Protein AF-A0A1C4ALX1-F1 (afdb_monomer_lite)

Structure (mmCIF, N/CA/C/O backbone):
data_AF-A0A1C4ALX1-F1
#
_entry.id   AF-A0A1C4ALX1-F1
#
loop_
_atom_site.group_PDB
_atom_site.id
_atom_site.type_symbol
_atom_site.label_atom_id
_atom_site.label_alt_id
_atom_site.label_comp_id
_atom_site.label_asym_id
_atom_site.label_entity_id
_atom_site.label_seq_id
_atom_site.pdbx_PDB_ins_code
_atom_site.Cartn_x
_atom_site.Cartn_y
_atom_site.Cartn_z
_atom_site.occupancy
_atom_site.B_iso_or_equiv
_atom_site.auth_seq_id
_atom_site.auth_comp_id
_atom_site.auth_asym_id
_atom_site.auth_atom_id
_atom_site.pdbx_PDB_model_num
ATOM 1 N N . MET A 1 1 ? 30.462 -7.208 -48.396 1.00 60.88 1 MET A N 1
ATOM 2 C CA . MET A 1 1 ? 31.35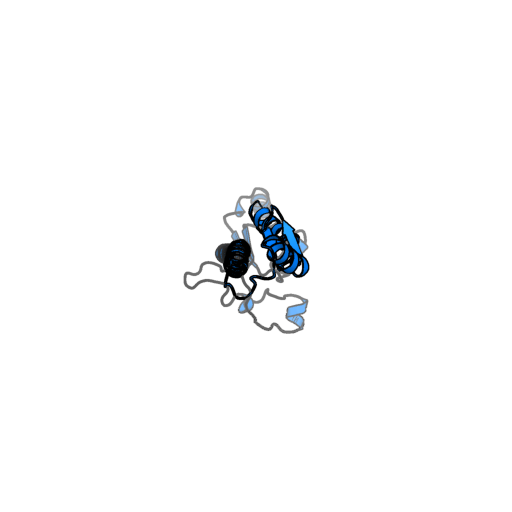1 -6.950 -47.234 1.00 60.88 1 MET A CA 1
ATOM 3 C C . MET A 1 1 ? 31.947 -5.548 -47.345 1.00 60.88 1 MET A C 1
ATOM 5 O O . MET A 1 1 ? 32.102 -5.074 -48.461 1.00 60.88 1 MET A O 1
ATOM 9 N N . LEU A 1 2 ? 32.262 -4.892 -46.219 1.00 74.69 2 LEU A N 1
ATOM 10 C CA . LEU A 1 2 ? 32.864 -3.545 -46.182 1.00 74.69 2 LEU A CA 1
ATOM 11 C C . LEU A 1 2 ? 34.294 -3.515 -46.754 1.00 74.69 2 LEU A C 1
ATOM 13 O O . LEU A 1 2 ? 35.038 -4.485 -46.580 1.00 74.69 2 LEU A O 1
ATOM 17 N N . SER A 1 3 ? 34.694 -2.385 -47.353 1.00 87.00 3 SER A N 1
ATOM 18 C CA . SER A 1 3 ? 36.085 -2.145 -47.777 1.00 87.00 3 SER A CA 1
ATOM 19 C C . SER A 1 3 ? 37.038 -2.033 -46.571 1.00 87.00 3 SER A C 1
ATOM 21 O O . SER A 1 3 ? 36.581 -1.741 -45.458 1.00 87.00 3 SER A O 1
ATOM 23 N N . PRO A 1 4 ? 38.357 -2.233 -46.748 1.00 89.06 4 PRO A N 1
ATOM 24 C CA . PRO A 1 4 ? 39.345 -2.066 -45.677 1.00 89.06 4 PRO A CA 1
ATOM 25 C C . PRO A 1 4 ? 39.288 -0.691 -44.990 1.00 89.06 4 PRO A C 1
ATOM 27 O O . PRO A 1 4 ? 39.350 -0.596 -43.763 1.00 89.06 4 PRO A O 1
ATOM 30 N N . GLU A 1 5 ? 39.086 0.379 -45.757 1.00 89.25 5 GLU A N 1
ATOM 31 C CA . GLU A 1 5 ? 38.981 1.752 -45.253 1.00 89.25 5 GLU A CA 1
ATOM 32 C C . GLU A 1 5 ? 37.705 1.945 -44.430 1.00 89.25 5 GLU A C 1
ATOM 34 O O . GLU A 1 5 ? 37.722 2.611 -43.393 1.00 89.25 5 GLU A O 1
ATOM 39 N N . ALA A 1 6 ? 36.595 1.345 -44.870 1.00 83.12 6 ALA A N 1
ATOM 40 C CA . ALA A 1 6 ? 35.335 1.372 -44.139 1.00 83.12 6 ALA A CA 1
ATOM 41 C C . ALA A 1 6 ? 35.438 0.596 -42.816 1.00 83.12 6 ALA A C 1
ATOM 43 O O . ALA A 1 6 ? 35.011 1.110 -41.783 1.00 83.12 6 ALA A O 1
ATOM 44 N N . LYS A 1 7 ? 36.085 -0.579 -42.815 1.00 83.50 7 LYS A N 1
ATOM 45 C CA . LYS A 1 7 ? 36.365 -1.349 -41.588 1.00 83.50 7 LYS A CA 1
ATOM 46 C C . LYS A 1 7 ? 37.194 -0.538 -40.590 1.00 83.50 7 LYS A C 1
ATOM 48 O O . LYS A 1 7 ? 36.844 -0.480 -39.416 1.00 83.50 7 LYS A O 1
ATOM 53 N N . LYS A 1 8 ? 38.240 0.155 -41.057 1.00 87.19 8 LYS A N 1
ATOM 54 C CA . LYS A 1 8 ? 39.055 1.040 -40.209 1.00 87.19 8 LYS A CA 1
ATOM 55 C C . LYS A 1 8 ? 38.217 2.151 -39.568 1.00 87.19 8 LYS A C 1
ATOM 57 O O . LYS A 1 8 ? 38.328 2.381 -38.371 1.00 87.19 8 LYS A O 1
ATOM 62 N N . ARG A 1 9 ? 37.331 2.802 -40.332 1.00 85.81 9 ARG A N 1
ATOM 63 C CA . ARG A 1 9 ? 36.444 3.859 -39.808 1.00 85.81 9 ARG A CA 1
ATOM 64 C C . ARG A 1 9 ? 35.462 3.349 -38.749 1.00 85.81 9 ARG A C 1
ATOM 66 O O . ARG A 1 9 ? 35.193 4.083 -37.804 1.00 85.81 9 ARG A O 1
ATOM 73 N N . VAL A 1 10 ? 34.933 2.133 -38.910 1.00 82.75 10 VAL A N 1
ATOM 74 C CA . VAL A 1 10 ? 34.073 1.482 -37.905 1.00 82.75 10 VAL A CA 1
ATOM 75 C C . VAL A 1 10 ? 34.866 1.199 -36.630 1.00 82.75 10 VAL A C 1
ATOM 77 O O . VAL A 1 10 ? 34.451 1.628 -35.559 1.00 82.75 10 VAL A O 1
ATOM 80 N N . ASN A 1 11 ? 36.039 0.573 -36.752 1.00 83.38 11 ASN A N 1
ATOM 81 C CA . ASN A 1 11 ? 36.883 0.221 -35.605 1.00 83.38 11 ASN A CA 1
ATOM 82 C C . ASN A 1 11 ? 37.383 1.450 -34.825 1.00 83.38 11 ASN A C 1
ATOM 84 O O . ASN A 1 11 ? 37.570 1.380 -33.618 1.00 83.38 11 ASN A O 1
ATOM 88 N N . GLU A 1 12 ? 37.586 2.582 -35.502 1.00 87.75 12 GLU A N 1
ATOM 89 C CA . GLU A 1 12 ? 37.972 3.859 -34.886 1.00 87.75 12 GLU A CA 1
ATOM 90 C C . GLU A 1 12 ? 36.772 4.654 -34.321 1.00 87.75 12 GLU A C 1
ATOM 92 O O . GLU A 1 12 ? 36.937 5.813 -33.946 1.00 87.75 12 GLU A O 1
ATOM 97 N N . GLY A 1 13 ? 35.551 4.099 -34.325 1.00 81.62 13 GLY A N 1
ATOM 98 C CA . GLY A 1 13 ? 34.344 4.763 -33.809 1.00 81.62 13 GLY A CA 1
ATOM 99 C C . GLY A 1 13 ? 33.836 5.939 -34.659 1.00 81.62 13 GLY A C 1
ATOM 100 O O . GLY A 1 13 ? 32.850 6.589 -34.320 1.00 81.62 13 GLY A O 1
ATOM 101 N N . LYS A 1 14 ? 34.440 6.214 -35.824 1.00 86.25 14 LYS A N 1
ATOM 102 C CA . LYS A 1 14 ? 34.129 7.390 -36.671 1.00 86.25 14 LYS A CA 1
ATOM 103 C C . LYS A 1 14 ? 32.717 7.382 -37.273 1.00 86.25 14 LYS A C 1
ATOM 105 O O . LYS A 1 14 ? 32.305 8.379 -37.875 1.00 86.25 14 LYS A O 1
ATOM 110 N N . ILE A 1 15 ? 32.006 6.261 -37.157 1.00 83.88 15 ILE A N 1
ATOM 111 C CA . ILE A 1 15 ? 30.656 6.036 -37.690 1.00 83.88 15 ILE A CA 1
ATOM 112 C C . ILE A 1 15 ? 29.592 6.026 -36.578 1.00 83.88 15 ILE A C 1
ATOM 114 O O . ILE A 1 15 ? 28.408 6.111 -36.890 1.00 83.88 15 ILE A O 1
ATOM 118 N N . GLU A 1 16 ? 29.986 6.019 -35.299 1.00 79.44 16 GLU A N 1
ATOM 119 C CA . GLU A 1 16 ? 29.084 5.842 -34.148 1.00 79.44 16 GLU A CA 1
ATOM 120 C C . GLU A 1 16 ? 27.885 6.807 -34.160 1.00 79.44 16 GLU A C 1
ATOM 122 O O . GLU A 1 16 ? 26.751 6.397 -33.958 1.00 79.44 16 GLU A O 1
ATOM 127 N N . ASN A 1 17 ? 28.107 8.080 -34.500 1.00 79.19 17 ASN A N 1
ATOM 128 C CA . ASN A 1 17 ? 27.054 9.104 -34.565 1.00 79.19 17 ASN A CA 1
ATOM 129 C C . ASN A 1 17 ? 26.572 9.421 -35.994 1.00 79.19 17 ASN A C 1
ATOM 131 O O . ASN A 1 17 ? 25.874 10.411 -36.195 1.00 79.19 17 ASN A O 1
ATOM 135 N N . LYS A 1 18 ? 26.990 8.643 -37.000 1.00 81.88 18 LYS A N 1
ATOM 136 C CA . LYS A 1 18 ? 26.690 8.902 -38.424 1.00 81.88 18 LYS A CA 1
ATOM 137 C C . LYS A 1 18 ? 25.690 7.924 -39.028 1.00 81.88 18 LYS A C 1
ATOM 139 O O . LYS A 1 18 ? 25.111 8.227 -40.064 1.00 81.88 18 LYS A O 1
ATOM 144 N N . ALA A 1 19 ? 25.514 6.770 -38.397 1.00 81.00 19 ALA A N 1
ATOM 145 C CA . ALA A 1 19 ? 24.508 5.788 -38.757 1.00 81.00 19 ALA A CA 1
ATOM 146 C C . ALA A 1 19 ? 23.636 5.513 -37.531 1.00 81.00 19 ALA A C 1
ATOM 148 O O . ALA A 1 19 ? 24.142 5.367 -36.416 1.00 81.00 19 ALA A O 1
ATOM 149 N N . THR A 1 20 ? 22.324 5.488 -37.738 1.00 84.38 20 THR A N 1
ATOM 150 C CA . THR A 1 20 ? 21.355 5.050 -36.737 1.00 84.38 20 THR A CA 1
ATOM 151 C C . THR A 1 20 ? 20.576 3.894 -37.324 1.00 84.38 20 THR A C 1
ATOM 153 O O . THR A 1 20 ? 20.005 4.019 -38.404 1.00 84.38 20 THR A O 1
ATOM 156 N N . ASP A 1 21 ? 20.602 2.784 -36.611 1.00 85.00 21 ASP A N 1
ATOM 157 C CA . ASP A 1 21 ? 19.914 1.556 -36.940 1.00 85.00 21 ASP A CA 1
ATOM 158 C C . ASP A 1 21 ? 18.707 1.375 -36.013 1.00 85.00 21 ASP A C 1
ATOM 160 O O . ASP A 1 21 ? 18.769 1.655 -34.811 1.00 85.00 21 ASP A O 1
ATOM 164 N N . TYR A 1 22 ? 17.590 0.939 -36.580 1.00 87.56 22 TYR A N 1
ATOM 165 C CA . TYR A 1 22 ? 16.338 0.731 -35.866 1.00 87.56 22 TYR A CA 1
ATOM 166 C C . TYR A 1 22 ? 15.933 -0.725 -36.024 1.00 87.56 22 TYR A C 1
ATOM 168 O O . TYR A 1 22 ? 15.732 -1.194 -37.138 1.00 87.56 22 TYR A O 1
ATOM 176 N N . THR A 1 23 ? 15.786 -1.417 -34.900 1.00 87.94 23 THR A N 1
ATOM 177 C CA . THR A 1 23 ? 15.546 -2.864 -34.858 1.00 87.94 23 THR A CA 1
ATOM 178 C C . THR A 1 23 ? 14.372 -3.189 -33.935 1.00 87.94 23 THR A C 1
ATOM 180 O O . THR A 1 23 ? 13.987 -2.372 -33.090 1.00 87.94 23 THR A O 1
ATOM 183 N N . HIS A 1 24 ? 13.822 -4.393 -34.049 1.00 87.38 24 HIS A N 1
ATOM 184 C CA . HIS A 1 24 ? 12.947 -4.974 -33.033 1.00 87.38 24 HIS A CA 1
ATOM 185 C C . HIS A 1 24 ? 13.721 -5.994 -32.189 1.00 87.38 24 HIS A C 1
ATOM 187 O O . HIS A 1 24 ? 14.776 -6.482 -32.581 1.00 87.38 24 HIS A O 1
ATOM 193 N N . GLU A 1 25 ? 13.240 -6.305 -30.985 1.00 83.31 25 GLU A N 1
ATOM 194 C CA . GLU A 1 25 ? 13.958 -7.234 -30.092 1.00 83.31 25 GLU A CA 1
ATOM 195 C C . GLU A 1 25 ? 14.052 -8.648 -30.679 1.00 83.31 25 GLU A C 1
ATOM 197 O O . GLU A 1 25 ? 15.060 -9.326 -30.516 1.00 83.31 25 GLU A O 1
ATOM 202 N N . ASN A 1 26 ? 13.007 -9.077 -31.377 1.00 81.50 26 ASN A N 1
ATOM 203 C CA . ASN A 1 26 ? 12.941 -10.362 -32.057 1.00 81.50 26 ASN A CA 1
ATOM 204 C C . ASN A 1 26 ? 13.563 -10.349 -33.456 1.00 81.50 26 ASN A C 1
ATOM 206 O O . ASN A 1 26 ? 13.670 -11.434 -34.008 1.00 81.50 26 ASN A O 1
ATOM 210 N N . ASP A 1 27 ? 13.995 -9.198 -33.997 1.00 83.81 27 ASP A N 1
ATOM 211 C CA . ASP A 1 27 ? 14.584 -9.095 -35.339 1.00 83.81 27 ASP A CA 1
ATOM 212 C C . ASP A 1 27 ? 15.953 -9.794 -35.391 1.00 83.81 27 ASP A C 1
ATOM 214 O O . ASP A 1 27 ? 16.963 -9.222 -34.962 1.00 83.81 27 ASP A O 1
ATOM 218 N N . PRO A 1 28 ? 16.040 -11.023 -35.935 1.00 75.94 28 PRO A N 1
ATOM 219 C CA . PRO A 1 28 ? 17.297 -11.750 -35.956 1.00 75.94 2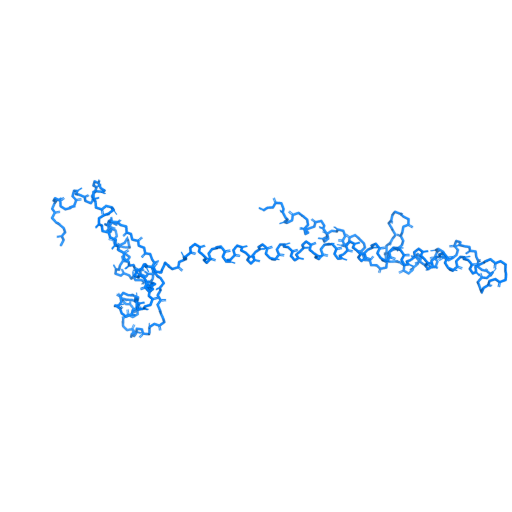8 PRO A CA 1
ATOM 220 C C . PRO A 1 28 ? 18.247 -11.178 -37.020 1.00 75.94 28 PRO A C 1
ATOM 222 O O . PRO A 1 28 ? 19.457 -11.390 -36.969 1.00 75.94 28 PRO A O 1
ATOM 225 N N . ILE A 1 29 ? 17.734 -10.451 -38.008 1.00 78.19 29 ILE A N 1
ATOM 226 C CA . ILE A 1 29 ? 18.570 -9.884 -39.055 1.00 78.19 29 ILE A CA 1
ATOM 227 C C . ILE A 1 29 ? 19.181 -8.587 -38.559 1.00 78.19 29 ILE A C 1
ATOM 229 O O . ILE A 1 29 ? 20.396 -8.471 -38.645 1.00 78.19 29 ILE A O 1
ATOM 233 N N . GLY A 1 30 ? 18.387 -7.656 -38.025 1.00 75.62 30 GLY A N 1
ATOM 234 C CA . GLY A 1 30 ? 18.842 -6.367 -37.494 1.00 75.62 30 GLY A CA 1
ATOM 235 C C . GLY A 1 30 ? 19.721 -6.497 -36.246 1.00 75.62 30 GLY A C 1
ATOM 236 O O . GLY A 1 30 ? 20.675 -5.742 -36.059 1.00 75.62 30 GLY A O 1
ATOM 237 N N . ASN A 1 31 ? 19.496 -7.512 -35.408 1.00 75.62 31 ASN A N 1
ATOM 238 C CA . ASN A 1 31 ? 20.336 -7.770 -34.236 1.00 75.62 31 ASN A CA 1
ATOM 239 C C . ASN A 1 31 ? 21.608 -8.547 -34.626 1.00 75.62 31 ASN A C 1
ATOM 241 O O . ASN A 1 31 ? 21.799 -9.707 -34.275 1.00 75.62 31 ASN A O 1
ATOM 245 N N . HIS A 1 32 ? 22.510 -7.896 -35.368 1.00 68.12 32 HIS A N 1
ATOM 246 C CA . HIS A 1 32 ? 23.713 -8.505 -35.957 1.00 68.12 32 HIS A CA 1
ATOM 247 C C . HIS A 1 32 ? 24.747 -9.041 -34.943 1.00 68.12 32 HIS A C 1
ATOM 249 O O . HIS A 1 32 ? 25.654 -9.791 -35.321 1.00 68.12 32 HIS A O 1
ATOM 255 N N . THR A 1 33 ? 24.639 -8.668 -33.663 1.00 63.53 33 THR A N 1
ATOM 256 C CA . THR A 1 33 ? 25.571 -9.084 -32.599 1.00 63.53 33 THR A CA 1
ATOM 257 C C . THR A 1 33 ? 25.594 -10.598 -32.406 1.00 63.53 33 THR A C 1
ATOM 259 O O . THR A 1 33 ? 26.645 -11.156 -32.094 1.00 63.53 33 THR A O 1
ATOM 262 N N . GLN A 1 34 ? 24.484 -11.286 -32.686 1.00 58.81 34 GLN A N 1
ATOM 263 C CA . GLN A 1 34 ? 24.401 -12.747 -32.596 1.00 58.81 34 GLN A CA 1
ATOM 264 C C . GLN A 1 34 ? 25.270 -13.490 -33.625 1.00 58.81 34 GLN A C 1
ATOM 266 O O . GLN A 1 34 ? 25.544 -14.675 -33.456 1.00 58.81 34 GLN A O 1
ATOM 271 N N . PHE A 1 35 ? 25.752 -12.796 -34.661 1.00 64.75 35 PHE A N 1
ATOM 272 C CA . PHE A 1 35 ? 26.667 -13.338 -35.670 1.00 64.75 35 PHE A CA 1
ATOM 273 C C . PHE A 1 35 ? 28.124 -12.885 -35.467 1.00 64.75 35 PHE A C 1
ATOM 275 O O . PHE A 1 35 ? 28.954 -13.053 -36.360 1.00 64.75 35 PHE A O 1
ATOM 282 N N . GLY A 1 36 ? 28.449 -12.280 -34.317 1.00 62.44 36 GLY A N 1
ATOM 283 C CA . GLY A 1 36 ? 29.798 -11.794 -34.003 1.00 62.44 36 GLY A CA 1
ATOM 284 C C . GLY A 1 36 ? 30.227 -10.551 -34.794 1.00 62.44 36 GLY A C 1
ATOM 285 O O . GLY A 1 36 ? 31.405 -10.194 -34.788 1.00 62.44 36 GLY A O 1
ATOM 286 N N . ALA A 1 37 ? 29.295 -9.889 -35.488 1.00 69.62 37 ALA A N 1
ATOM 287 C CA . ALA A 1 37 ? 29.569 -8.653 -36.209 1.00 69.62 37 ALA A CA 1
ATOM 288 C C . ALA A 1 37 ? 29.583 -7.451 -35.241 1.00 69.62 37 ALA A C 1
ATOM 290 O O . ALA A 1 37 ? 28.697 -7.347 -34.388 1.00 69.62 37 ALA A O 1
ATOM 291 N N . PRO A 1 38 ? 30.557 -6.526 -35.356 1.00 70.25 38 PRO A N 1
ATOM 292 C CA . PRO A 1 38 ? 30.575 -5.319 -34.540 1.00 70.25 38 PRO A CA 1
ATOM 293 C C . PRO A 1 38 ? 29.402 -4.407 -34.909 1.00 70.25 38 PRO A C 1
ATOM 295 O O . PRO A 1 38 ? 29.057 -4.276 -36.085 1.00 70.25 38 PRO A O 1
ATOM 298 N N . LEU A 1 39 ? 28.820 -3.742 -33.908 1.00 73.75 39 LEU A N 1
ATOM 299 C CA . LEU A 1 39 ? 27.787 -2.736 -34.133 1.00 73.75 39 LEU A CA 1
ATOM 300 C C . LEU A 1 39 ? 28.359 -1.570 -34.956 1.00 73.75 39 LEU A C 1
ATOM 302 O O . LEU A 1 39 ? 29.430 -1.044 -34.648 1.00 73.75 39 LEU A O 1
ATOM 306 N N . ILE A 1 40 ? 27.640 -1.155 -36.000 1.00 78.19 40 ILE A N 1
ATOM 307 C CA . ILE A 1 40 ? 28.014 -0.017 -36.843 1.00 78.19 40 ILE A CA 1
ATOM 308 C C . ILE A 1 40 ? 27.060 1.137 -36.539 1.00 78.19 40 ILE A C 1
ATOM 310 O O . ILE A 1 40 ? 25.892 1.082 -36.905 1.00 78.19 40 ILE A O 1
ATOM 314 N N . GLY A 1 41 ? 27.561 2.207 -35.920 1.00 80.50 41 GLY A N 1
ATOM 315 C CA . GLY A 1 41 ? 26.704 3.330 -35.527 1.00 80.50 41 GLY A CA 1
ATOM 316 C C . GLY A 1 41 ? 26.007 3.098 -34.185 1.00 80.50 41 GLY A C 1
ATOM 317 O O . GLY A 1 41 ? 26.500 2.347 -33.344 1.00 80.50 41 GLY A O 1
ATOM 318 N N . LYS A 1 42 ? 24.853 3.744 -33.996 1.00 83.69 42 LYS A N 1
ATOM 319 C CA . LYS A 1 42 ? 23.940 3.502 -32.868 1.00 83.69 42 LYS A CA 1
ATOM 320 C C . LYS A 1 42 ? 22.783 2.629 -33.310 1.00 83.69 42 LYS A C 1
ATOM 322 O O . LYS A 1 42 ? 22.252 2.853 -34.389 1.00 83.69 42 LYS A O 1
ATOM 327 N N . GLN A 1 43 ? 22.338 1.729 -32.446 1.00 85.38 43 GLN A N 1
ATOM 328 C CA . GLN A 1 43 ? 21.132 0.941 -32.668 1.00 85.38 43 GLN A CA 1
ATOM 329 C C . GLN A 1 43 ? 20.107 1.224 -31.571 1.00 85.38 43 GLN A C 1
ATOM 331 O O . GLN A 1 43 ? 20.461 1.319 -30.396 1.00 85.38 43 GLN A O 1
ATOM 336 N N . TYR A 1 44 ? 18.842 1.371 -31.959 1.00 85.69 44 TYR A N 1
ATOM 337 C CA . TYR A 1 44 ? 17.722 1.563 -31.044 1.00 85.69 44 TYR A CA 1
ATOM 338 C C . TYR A 1 44 ? 16.650 0.507 -31.287 1.00 85.69 44 TYR A C 1
ATOM 340 O O . TYR A 1 44 ? 16.205 0.301 -32.417 1.00 85.69 44 TYR A O 1
ATOM 348 N N . THR A 1 45 ? 16.187 -0.114 -30.206 1.00 87.50 45 THR A N 1
ATOM 349 C CA . THR A 1 45 ? 15.067 -1.052 -30.261 1.00 87.50 45 THR A CA 1
ATOM 350 C C . THR A 1 45 ? 13.746 -0.293 -30.227 1.00 87.50 45 THR A C 1
ATOM 352 O O . THR A 1 45 ? 13.440 0.406 -29.254 1.00 87.50 45 THR A O 1
ATOM 355 N N . LEU A 1 46 ? 12.950 -0.435 -31.282 1.00 87.44 46 LEU A N 1
ATOM 356 C CA . LEU A 1 46 ? 11.661 0.232 -31.425 1.00 87.44 46 LEU A CA 1
ATOM 357 C C . LEU A 1 46 ? 10.505 -0.651 -30.960 1.00 87.44 46 LEU A C 1
ATOM 359 O O . LEU A 1 46 ? 10.583 -1.883 -30.967 1.00 87.44 46 LEU A O 1
ATOM 363 N N . ARG A 1 47 ? 9.394 -0.009 -30.593 1.00 84.12 47 ARG A N 1
ATOM 364 C CA . ARG A 1 47 ? 8.124 -0.697 -30.354 1.00 84.12 47 ARG A CA 1
ATOM 365 C C . ARG A 1 47 ? 7.670 -1.383 -31.643 1.00 84.12 47 ARG A C 1
ATOM 367 O O . ARG A 1 47 ? 7.500 -0.707 -32.654 1.00 84.12 47 ARG A O 1
ATOM 374 N N . GLN A 1 48 ? 7.445 -2.690 -31.595 1.00 82.50 48 GLN A N 1
ATOM 375 C CA . GLN A 1 48 ? 6.834 -3.451 -32.687 1.00 82.50 48 GLN A CA 1
ATOM 376 C C . GLN A 1 48 ? 5.307 -3.359 -32.610 1.00 82.50 48 GLN A C 1
ATOM 378 O O . GLN A 1 48 ? 4.747 -3.196 -31.525 1.00 82.50 48 GLN A O 1
ATOM 383 N N . ASN A 1 49 ? 4.633 -3.446 -33.752 1.00 79.12 49 ASN A N 1
ATOM 384 C CA . ASN A 1 49 ? 3.181 -3.605 -33.812 1.00 79.12 49 ASN A CA 1
ATOM 385 C C . ASN A 1 49 ? 2.753 -5.090 -33.818 1.00 79.12 49 ASN A C 1
ATOM 387 O O . ASN A 1 49 ? 3.588 -5.989 -33.869 1.00 79.12 49 ASN A O 1
ATOM 391 N N . ASP A 1 50 ? 1.441 -5.346 -33.825 1.00 75.50 50 ASP A N 1
ATOM 392 C CA . ASP A 1 50 ? 0.866 -6.702 -33.823 1.00 75.50 50 ASP A CA 1
ATOM 393 C C . ASP A 1 50 ? 0.742 -7.329 -35.230 1.00 75.50 50 ASP A C 1
ATOM 395 O O . ASP A 1 50 ? -0.136 -8.166 -35.475 1.00 75.50 50 ASP A O 1
ATOM 399 N N . THR A 1 51 ? 1.568 -6.909 -36.198 1.00 78.31 51 THR A N 1
ATOM 400 C CA . THR A 1 51 ? 1.521 -7.469 -37.558 1.00 78.31 51 THR A CA 1
ATOM 401 C C . THR A 1 51 ? 1.807 -8.965 -37.506 1.00 78.31 51 THR A C 1
ATOM 403 O O . THR A 1 51 ? 2.856 -9.405 -37.043 1.00 78.31 51 THR A O 1
ATOM 406 N N . LYS A 1 52 ? 0.859 -9.766 -38.000 1.00 69.44 52 LYS A N 1
ATOM 407 C CA . LYS A 1 52 ? 1.013 -11.218 -38.086 1.00 69.44 52 LYS A CA 1
ATOM 408 C C . LYS A 1 52 ? 1.860 -11.563 -39.303 1.00 69.44 52 LYS A C 1
ATOM 410 O O . LYS A 1 52 ? 1.372 -11.523 -40.429 1.00 69.44 52 LYS A O 1
ATOM 415 N N . GLU A 1 53 ? 3.113 -11.920 -39.069 1.00 72.50 53 GLU A N 1
ATOM 416 C CA . GLU A 1 53 ? 3.984 -12.463 -40.106 1.00 72.50 53 GLU A CA 1
ATOM 417 C C . GLU A 1 53 ? 3.666 -13.947 -40.364 1.00 72.50 53 GLU A C 1
ATOM 419 O O . GLU A 1 53 ? 3.180 -14.672 -39.489 1.00 72.50 53 GLU A O 1
ATOM 424 N N . GLY A 1 54 ? 3.894 -14.409 -41.597 1.00 76.88 54 GLY A N 1
ATOM 425 C CA . GLY A 1 54 ? 3.670 -15.808 -41.966 1.00 76.88 54 GLY A CA 1
ATOM 426 C C . GLY A 1 54 ? 4.570 -16.760 -41.171 1.00 76.88 54 GLY A C 1
ATOM 427 O O . GLY A 1 54 ? 5.646 -16.377 -40.720 1.00 76.88 54 GLY A O 1
ATOM 428 N N . PHE A 1 55 ? 4.160 -18.026 -41.032 1.00 72.19 55 PHE A N 1
ATOM 429 C CA . PHE A 1 55 ? 4.882 -19.028 -40.229 1.00 72.19 55 PHE A CA 1
ATOM 430 C C . PHE A 1 55 ? 6.374 -19.141 -40.587 1.00 72.19 55 PHE A C 1
ATOM 432 O O . PHE A 1 55 ? 7.217 -19.197 -39.697 1.00 72.19 55 PHE A O 1
ATOM 439 N N . LEU A 1 56 ? 6.705 -19.118 -41.883 1.00 71.81 56 LEU A N 1
ATOM 440 C CA . LEU A 1 56 ? 8.091 -19.187 -42.349 1.00 71.81 56 LEU A CA 1
ATOM 441 C C . LEU A 1 56 ? 8.887 -17.914 -42.009 1.00 71.81 56 LEU A C 1
ATOM 443 O O . LEU A 1 56 ? 10.038 -18.018 -41.601 1.00 71.81 56 LEU A O 1
ATOM 447 N N . THR A 1 57 ? 8.271 -16.733 -42.123 1.00 70.00 57 THR A N 1
ATOM 448 C CA . THR A 1 57 ? 8.879 -15.440 -41.759 1.00 70.00 57 THR A CA 1
ATOM 449 C C . THR A 1 57 ? 9.152 -15.373 -40.263 1.00 70.00 57 THR A C 1
ATOM 451 O O . THR A 1 57 ? 10.253 -15.026 -39.863 1.00 70.00 57 THR A O 1
ATOM 454 N N . ARG A 1 58 ? 8.208 -15.822 -39.434 1.00 66.56 58 ARG A N 1
ATOM 455 C CA . ARG A 1 58 ? 8.372 -15.873 -37.976 1.00 66.56 58 ARG A CA 1
ATOM 456 C C . ARG A 1 58 ? 9.505 -16.808 -37.519 1.00 66.56 58 ARG A C 1
ATOM 458 O O . ARG A 1 58 ? 10.022 -16.660 -36.419 1.00 66.56 58 ARG A O 1
ATOM 465 N N . LEU A 1 59 ? 9.890 -17.788 -38.338 1.00 65.50 59 LEU A N 1
ATOM 466 C CA . LEU A 1 59 ? 10.987 -18.712 -38.030 1.00 65.50 59 LEU A CA 1
ATOM 467 C C . LEU A 1 59 ? 12.373 -18.164 -38.399 1.00 65.50 59 LEU A C 1
ATOM 469 O O . LEU A 1 59 ? 13.361 -18.624 -37.833 1.00 65.50 59 LEU A O 1
ATOM 473 N N . THR A 1 60 ? 12.470 -17.235 -39.355 1.00 69.50 60 THR A N 1
ATOM 474 C CA . THR A 1 60 ? 13.764 -16.824 -39.938 1.00 69.50 60 THR A CA 1
ATOM 475 C C . THR A 1 60 ? 14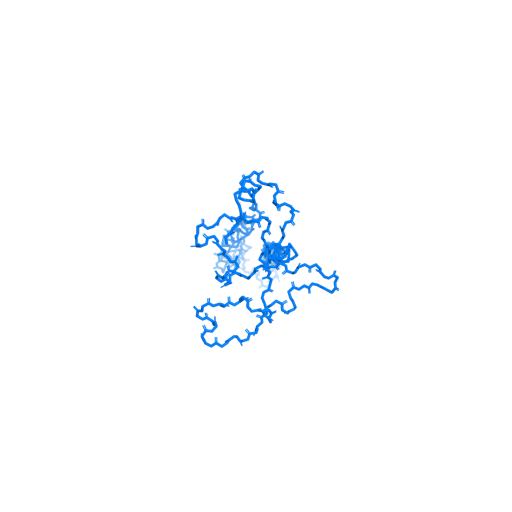.016 -15.317 -39.944 1.00 69.50 60 THR A C 1
ATOM 477 O O . THR A 1 60 ? 15.169 -14.902 -40.032 1.00 69.50 60 THR A O 1
ATOM 480 N N . MET A 1 61 ? 12.967 -14.496 -39.867 1.00 76.94 61 MET A N 1
ATOM 481 C CA . MET A 1 61 ? 12.994 -13.041 -40.063 1.00 76.94 61 MET A CA 1
ATOM 482 C C . MET A 1 61 ? 11.936 -12.318 -39.206 1.00 76.94 61 MET A C 1
ATOM 484 O O . MET A 1 61 ? 11.455 -11.262 -39.615 1.00 76.94 61 MET A O 1
ATOM 488 N N . ASP A 1 62 ? 11.546 -12.893 -38.060 1.00 79.50 62 ASP A N 1
ATOM 489 C CA . ASP A 1 62 ? 10.486 -12.343 -37.201 1.00 79.50 62 ASP A CA 1
ATOM 490 C C . ASP A 1 62 ? 10.792 -10.894 -36.828 1.00 79.50 62 ASP A C 1
ATOM 492 O O . ASP A 1 62 ? 11.894 -10.587 -36.387 1.00 79.50 62 ASP A O 1
ATOM 496 N N . GLY A 1 63 ? 9.848 -9.985 -37.029 1.00 78.94 63 GLY A N 1
ATOM 497 C CA . GLY A 1 63 ? 10.051 -8.577 -36.710 1.00 78.94 63 GLY A CA 1
ATOM 498 C C . GLY A 1 63 ? 10.853 -7.789 -37.749 1.00 78.94 63 GLY A C 1
ATOM 499 O O . GLY A 1 63 ? 10.754 -6.573 -37.736 1.00 78.94 63 GLY A O 1
ATOM 500 N N . HIS A 1 64 ? 11.584 -8.394 -38.689 1.00 84.69 64 HIS A N 1
ATOM 501 C CA . HIS A 1 64 ? 12.426 -7.637 -39.635 1.00 84.69 64 HIS A CA 1
ATOM 502 C C . HIS A 1 64 ? 11.629 -6.918 -40.742 1.00 84.69 64 HIS A C 1
ATOM 504 O O . HIS A 1 64 ? 12.107 -5.968 -41.370 1.00 84.69 64 HIS A O 1
ATOM 510 N N . GLY A 1 65 ? 10.418 -7.394 -41.046 1.00 83.06 65 GLY A N 1
ATOM 511 C CA . GLY A 1 65 ? 9.625 -6.898 -42.168 1.00 83.06 65 GLY A CA 1
ATOM 512 C C . GLY A 1 65 ? 9.246 -5.421 -42.029 1.00 83.06 65 GLY A C 1
ATOM 513 O O . GLY A 1 65 ? 8.862 -4.962 -40.969 1.00 83.06 65 GLY A O 1
ATOM 514 N N . ARG A 1 66 ? 9.244 -4.647 -43.123 1.00 83.62 66 ARG A N 1
ATOM 515 C CA . ARG A 1 66 ? 8.897 -3.202 -43.085 1.00 83.62 66 ARG A CA 1
ATOM 516 C C . ARG A 1 66 ? 7.542 -2.905 -42.431 1.00 83.62 66 ARG A C 1
ATOM 518 O O . ARG A 1 66 ? 7.340 -1.815 -41.900 1.00 83.62 66 ARG A O 1
ATOM 525 N N . ASP A 1 67 ? 6.612 -3.853 -42.496 1.00 85.38 67 ASP A N 1
ATOM 526 C CA . ASP A 1 67 ? 5.281 -3.706 -41.918 1.00 85.38 67 ASP A CA 1
ATOM 527 C C . ASP A 1 67 ? 5.282 -3.736 -40.384 1.00 85.38 67 ASP A C 1
ATOM 529 O O . ASP A 1 67 ? 4.418 -3.098 -39.784 1.00 85.38 67 ASP A O 1
ATOM 533 N N . THR A 1 68 ? 6.268 -4.368 -39.744 1.00 84.12 68 THR A N 1
ATOM 534 C CA . THR A 1 68 ? 6.397 -4.445 -38.275 1.00 84.12 68 THR A CA 1
ATOM 535 C C . THR A 1 68 ? 6.760 -3.093 -37.645 1.00 84.12 68 THR A C 1
ATOM 537 O O . THR A 1 68 ? 6.368 -2.814 -36.509 1.00 84.12 68 THR A O 1
ATOM 540 N N . PHE A 1 69 ? 7.387 -2.212 -38.438 1.00 86.38 69 PHE A N 1
ATOM 541 C CA . PHE A 1 69 ? 7.741 -0.833 -38.088 1.00 86.38 69 PHE A CA 1
ATOM 542 C C . PHE A 1 69 ? 6.588 0.174 -38.271 1.00 86.38 69 PHE A C 1
ATOM 544 O O . PHE A 1 69 ? 6.721 1.360 -37.937 1.00 86.38 69 PHE A O 1
ATOM 551 N N . ARG A 1 70 ? 5.439 -0.238 -38.834 1.00 86.38 70 ARG A N 1
ATOM 552 C CA . ARG A 1 70 ? 4.283 0.668 -38.968 1.00 86.38 70 ARG A CA 1
ATOM 553 C C . ARG A 1 70 ? 3.794 1.074 -37.579 1.00 86.38 70 ARG A C 1
ATOM 555 O O . ARG A 1 70 ? 3.402 0.227 -36.781 1.00 86.38 70 ARG A O 1
ATOM 562 N N . GLY A 1 71 ? 3.769 2.378 -37.306 1.00 85.38 71 GLY A N 1
ATOM 563 C CA . GLY A 1 71 ? 3.379 2.909 -35.995 1.00 85.38 71 GLY A CA 1
ATOM 564 C C . GLY A 1 71 ? 4.487 2.855 -34.934 1.00 85.38 71 GLY A C 1
ATOM 565 O O . GLY A 1 71 ? 4.201 3.067 -33.754 1.00 85.38 71 GLY A O 1
ATOM 566 N N . SER A 1 72 ? 5.735 2.600 -35.338 1.00 87.31 72 SER A N 1
ATOM 567 C CA . SER A 1 72 ? 6.935 2.668 -34.488 1.00 87.31 72 SER A CA 1
ATOM 568 C C . SER A 1 72 ? 7.573 4.060 -34.449 1.00 87.31 72 SER A C 1
ATOM 570 O O . SER A 1 72 ? 8.640 4.233 -33.868 1.00 87.31 72 SER A O 1
ATOM 572 N N . PHE A 1 73 ? 6.922 5.057 -35.050 1.00 88.62 73 PHE A N 1
ATOM 573 C CA . PHE A 1 73 ? 7.344 6.454 -35.062 1.00 88.62 73 PHE A CA 1
ATOM 574 C C . PHE A 1 73 ? 6.180 7.346 -34.629 1.00 88.62 73 PHE A C 1
ATOM 576 O O . PHE A 1 73 ? 5.020 7.077 -34.952 1.00 88.62 73 PHE A O 1
ATOM 583 N N . HIS A 1 74 ? 6.497 8.403 -33.888 1.00 84.69 74 HIS A N 1
ATOM 584 C CA . HIS A 1 74 ? 5.565 9.468 -33.533 1.00 84.69 74 HIS A CA 1
ATOM 585 C C . HIS A 1 74 ? 5.178 10.279 -34.783 1.00 84.69 74 HIS A C 1
ATOM 587 O O . HIS A 1 74 ? 5.835 10.205 -35.821 1.00 84.69 74 HIS A O 1
ATOM 593 N N . SER A 1 75 ? 4.130 11.102 -34.695 1.00 86.12 75 SER A N 1
ATOM 594 C CA . SER A 1 75 ? 3.665 11.938 -35.820 1.00 86.12 75 SER A CA 1
ATOM 595 C C . SER A 1 75 ? 4.696 12.968 -36.302 1.00 86.12 75 SER A C 1
ATOM 597 O O . SER A 1 75 ? 4.638 13.408 -37.446 1.00 86.12 75 SER A O 1
ATOM 599 N N . ASN A 1 76 ? 5.655 13.332 -35.449 1.00 85.31 76 ASN A N 1
ATOM 600 C CA . ASN A 1 76 ? 6.789 14.201 -35.774 1.00 85.31 76 ASN A CA 1
ATOM 601 C C . ASN A 1 76 ? 7.989 13.439 -36.379 1.00 85.31 76 ASN A C 1
ATOM 603 O O . ASN A 1 76 ? 9.038 14.039 -36.603 1.00 85.31 76 ASN A O 1
ATOM 607 N N . GLY A 1 77 ? 7.862 12.127 -36.601 1.00 82.44 77 GLY A N 1
ATOM 608 C CA . GLY A 1 77 ? 8.907 11.273 -37.159 1.00 82.44 77 GLY A CA 1
ATOM 609 C C . GLY A 1 77 ? 9.948 10.767 -36.156 1.00 82.44 77 GLY A C 1
ATOM 610 O O . GLY A 1 77 ? 10.849 10.036 -36.565 1.00 82.44 77 GLY A O 1
ATOM 611 N N . SER A 1 78 ? 9.859 11.100 -34.860 1.00 84.88 78 SER A N 1
ATOM 612 C CA . SER A 1 78 ? 10.789 10.547 -33.866 1.00 84.88 78 SER A CA 1
ATOM 613 C C . SER A 1 78 ? 10.470 9.075 -33.557 1.00 84.88 78 SER A C 1
ATOM 615 O O . SER A 1 78 ? 9.293 8.707 -33.509 1.00 84.88 78 SER A O 1
ATOM 617 N N . PRO A 1 79 ? 11.480 8.216 -33.328 1.00 85.62 79 PRO A N 1
ATOM 618 C CA . PRO A 1 79 ? 11.260 6.803 -33.030 1.00 85.62 79 PRO A CA 1
ATOM 619 C C . PRO A 1 79 ? 10.521 6.609 -31.700 1.00 85.62 79 PRO A C 1
ATOM 621 O O . PRO A 1 79 ? 10.816 7.291 -30.720 1.00 85.62 79 PRO A O 1
ATOM 624 N N . ILE A 1 80 ? 9.600 5.646 -31.659 1.00 85.38 80 ILE A N 1
ATOM 625 C CA . ILE A 1 80 ? 8.962 5.155 -30.433 1.00 85.38 80 ILE A CA 1
ATOM 626 C C . ILE A 1 80 ? 9.803 3.986 -29.937 1.00 85.38 80 ILE A C 1
ATOM 628 O O . ILE A 1 80 ? 9.753 2.883 -30.491 1.00 85.38 80 ILE A O 1
ATOM 632 N N . LEU A 1 81 ? 10.605 4.236 -28.906 1.00 83.38 81 LEU A N 1
ATOM 633 C CA . LEU A 1 81 ? 11.443 3.199 -28.312 1.00 83.38 81 LEU A CA 1
ATOM 634 C C . LEU A 1 81 ? 10.566 2.123 -27.667 1.00 83.38 81 LEU A C 1
ATOM 636 O O . LEU A 1 81 ? 9.482 2.408 -27.160 1.00 83.38 81 LEU A O 1
ATOM 640 N N . LYS A 1 82 ? 11.049 0.879 -27.649 1.00 78.50 82 LYS A N 1
ATOM 641 C CA . LYS A 1 82 ? 10.352 -0.235 -26.987 1.00 78.50 82 LYS A CA 1
ATOM 642 C C . LYS A 1 82 ? 10.048 0.063 -25.509 1.00 78.50 82 LYS A C 1
ATOM 644 O O . LYS A 1 82 ? 9.036 -0.394 -24.984 1.00 78.50 82 LYS A O 1
ATOM 649 N N . LEU A 1 83 ? 10.923 0.821 -24.851 1.00 72.00 83 LEU A N 1
ATOM 650 C CA . LEU A 1 83 ? 10.722 1.339 -23.505 1.00 72.00 83 LEU A CA 1
ATOM 651 C C . LEU A 1 83 ? 10.975 2.846 -23.532 1.00 72.00 83 LEU A C 1
ATOM 653 O O . LEU A 1 83 ? 12.126 3.279 -23.607 1.00 72.00 83 LEU A O 1
ATOM 657 N N . GLU A 1 84 ? 9.918 3.656 -23.482 1.00 72.12 84 GLU A N 1
ATOM 658 C CA . GLU A 1 84 ? 10.096 5.102 -23.3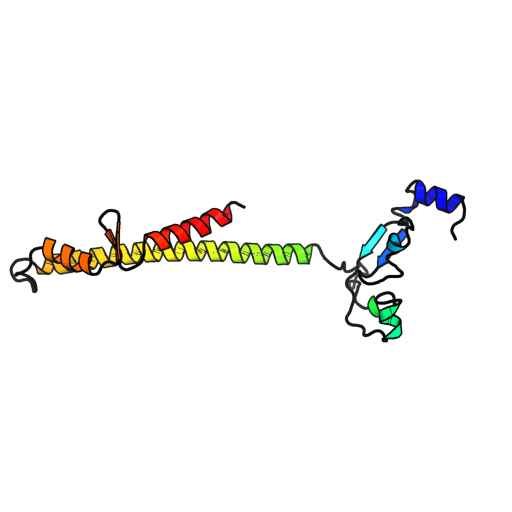88 1.00 72.12 84 GLU A CA 1
ATOM 659 C C . GLU A 1 84 ? 10.348 5.521 -21.929 1.00 72.12 84 GLU A C 1
ATOM 661 O O . GLU A 1 84 ? 9.770 4.946 -21.001 1.00 72.12 84 GLU A O 1
ATOM 666 N N . PRO A 1 85 ? 11.144 6.577 -21.680 1.00 74.00 85 PRO A N 1
ATOM 667 C CA . PRO A 1 85 ? 11.305 7.138 -20.337 1.00 74.00 85 PRO A CA 1
ATOM 668 C C . PRO A 1 85 ? 9.967 7.449 -19.644 1.00 74.00 85 PRO A C 1
ATOM 670 O O . PRO A 1 85 ? 9.840 7.299 -18.429 1.00 74.00 85 PRO A O 1
ATOM 673 N N . GLN A 1 86 ? 8.940 7.821 -20.414 1.00 71.94 86 GLN A N 1
ATOM 674 C CA . GLN A 1 86 ? 7.588 8.063 -19.902 1.00 71.94 86 GLN A CA 1
ATOM 675 C C . GLN A 1 86 ? 6.913 6.793 -19.369 1.00 71.94 86 GLN A C 1
ATOM 677 O O . GLN A 1 86 ? 6.163 6.861 -18.393 1.00 71.94 86 GLN A O 1
ATOM 682 N N . ASP A 1 87 ? 7.195 5.628 -19.955 1.00 76.44 87 ASP A N 1
ATOM 683 C CA . ASP A 1 87 ? 6.695 4.348 -19.456 1.00 76.44 87 ASP A CA 1
ATOM 684 C C . ASP A 1 87 ? 7.337 4.002 -18.113 1.00 76.44 87 ASP A C 1
ATOM 686 O O . ASP A 1 87 ? 6.629 3.612 -17.182 1.00 76.44 87 ASP A O 1
ATOM 690 N N . ILE A 1 88 ? 8.647 4.233 -17.972 1.00 79.50 88 ILE A N 1
ATOM 691 C CA . ILE A 1 88 ? 9.378 4.060 -16.707 1.00 79.50 88 ILE A CA 1
ATOM 692 C C . ILE A 1 88 ? 8.790 4.980 -15.630 1.00 79.50 88 ILE A C 1
ATOM 694 O O . ILE A 1 88 ? 8.433 4.517 -14.546 1.00 79.50 88 ILE A O 1
ATOM 698 N N . ILE A 1 89 ? 8.603 6.267 -15.946 1.00 80.00 89 ILE A N 1
ATOM 699 C CA . ILE A 1 89 ? 7.990 7.247 -15.035 1.00 80.00 89 ILE A CA 1
ATOM 700 C C . ILE A 1 89 ? 6.573 6.814 -14.644 1.00 80.00 89 ILE A C 1
ATOM 702 O O . ILE A 1 89 ? 6.195 6.910 -13.475 1.00 80.00 89 ILE A O 1
ATOM 706 N N . ARG A 1 90 ? 5.772 6.314 -15.591 1.00 83.69 90 ARG A N 1
ATOM 707 C CA . ARG A 1 90 ? 4.412 5.836 -15.312 1.00 83.69 90 ARG A CA 1
ATOM 708 C C . ARG A 1 90 ? 4.417 4.649 -14.352 1.00 83.69 90 ARG A C 1
ATOM 710 O O . ARG A 1 90 ? 3.594 4.622 -13.438 1.00 83.69 90 ARG A O 1
ATOM 717 N N . GLN A 1 91 ? 5.322 3.688 -14.527 1.00 83.31 91 GLN A N 1
ATOM 718 C CA . GLN A 1 91 ? 5.453 2.559 -13.599 1.00 83.31 91 GLN A CA 1
ATOM 719 C C . GLN A 1 91 ? 5.941 3.021 -12.219 1.00 83.31 91 GLN A C 1
ATOM 721 O O . GLN A 1 91 ? 5.356 2.635 -11.208 1.00 83.31 91 GLN A O 1
ATOM 726 N N . ALA A 1 92 ? 6.918 3.930 -12.164 1.00 83.81 92 ALA A N 1
ATOM 727 C CA . ALA A 1 92 ? 7.385 4.522 -10.912 1.00 83.81 92 ALA A CA 1
ATOM 728 C C . ALA A 1 92 ? 6.252 5.241 -10.151 1.00 83.81 92 ALA A C 1
ATOM 730 O O . ALA A 1 92 ? 6.088 5.044 -8.948 1.00 83.81 92 ALA A O 1
ATOM 731 N N . LYS A 1 93 ? 5.389 5.992 -10.851 1.00 88.69 93 LYS A N 1
ATOM 732 C CA . LYS A 1 93 ? 4.199 6.636 -10.259 1.00 88.69 93 LYS A CA 1
ATOM 733 C C . LYS A 1 93 ? 3.192 5.633 -9.684 1.00 88.69 93 LYS A C 1
ATOM 735 O O . LYS A 1 93 ? 2.570 5.915 -8.657 1.00 88.69 93 LYS A O 1
ATOM 740 N N . LYS A 1 94 ? 3.023 4.460 -10.306 1.00 90.56 94 LYS A N 1
ATOM 741 C CA . LYS A 1 94 ? 2.168 3.391 -9.756 1.00 90.56 94 LYS A CA 1
ATOM 742 C C . LYS A 1 94 ? 2.731 2.856 -8.441 1.00 90.56 94 LYS A C 1
ATOM 744 O O . LYS A 1 94 ? 1.982 2.742 -7.474 1.00 90.56 94 LYS A O 1
ATOM 749 N N . ILE A 1 95 ? 4.038 2.598 -8.385 1.00 87.94 95 ILE A N 1
ATOM 750 C CA . ILE A 1 95 ? 4.726 2.157 -7.160 1.00 87.94 95 ILE A CA 1
ATOM 751 C C . ILE A 1 95 ? 4.596 3.220 -6.061 1.00 87.94 95 ILE A C 1
ATOM 753 O O . ILE A 1 95 ? 4.219 2.901 -4.936 1.00 87.94 95 ILE A O 1
ATOM 757 N N . GLN A 1 96 ? 4.806 4.495 -6.397 1.00 86.19 96 GLN A N 1
ATOM 758 C CA . GLN A 1 96 ? 4.626 5.603 -5.455 1.00 86.19 96 GLN A CA 1
ATOM 759 C C . GLN A 1 96 ? 3.190 5.671 -4.913 1.00 86.19 96 GLN A C 1
ATOM 761 O O . GLN A 1 96 ? 2.984 5.850 -3.715 1.00 86.19 96 GLN A O 1
ATOM 766 N N . THR A 1 97 ? 2.188 5.478 -5.774 1.00 90.88 97 THR A N 1
ATOM 767 C CA . THR A 1 97 ? 0.774 5.460 -5.364 1.00 90.88 97 THR A CA 1
ATOM 768 C C . THR A 1 97 ? 0.485 4.314 -4.392 1.00 90.88 97 THR A C 1
ATOM 770 O O . THR A 1 97 ? -0.221 4.512 -3.405 1.00 90.88 97 THR A O 1
ATOM 773 N N . LEU A 1 98 ? 1.041 3.124 -4.638 1.00 87.69 98 LEU A N 1
ATOM 774 C CA . LEU A 1 98 ? 0.928 1.988 -3.719 1.00 87.69 98 LEU A CA 1
ATOM 775 C C . LEU A 1 98 ? 1.586 2.290 -2.366 1.00 87.69 98 LEU A C 1
ATOM 777 O O . LEU A 1 98 ? 0.979 2.036 -1.330 1.00 87.69 98 LEU A O 1
ATOM 781 N N . SER A 1 99 ? 2.775 2.898 -2.370 1.00 85.38 99 SER A N 1
ATOM 782 C CA . SER A 1 99 ? 3.470 3.323 -1.146 1.00 85.38 99 SER A CA 1
ATOM 783 C C . SER A 1 99 ? 2.652 4.333 -0.326 1.00 85.38 99 SER A C 1
ATOM 785 O O . SER A 1 99 ? 2.517 4.199 0.895 1.00 85.38 99 SER A O 1
ATOM 787 N N . ASN A 1 100 ? 2.010 5.297 -0.995 1.00 87.62 100 ASN A N 1
ATOM 788 C CA . ASN A 1 100 ? 1.112 6.247 -0.337 1.00 87.62 100 ASN A CA 1
ATOM 789 C C . ASN A 1 100 ? -0.095 5.538 0.298 1.00 87.62 100 ASN A C 1
ATOM 791 O O . ASN A 1 100 ? -0.390 5.778 1.465 1.00 87.62 100 ASN A O 1
ATOM 795 N N . ARG A 1 101 ? -0.728 4.594 -0.413 1.00 90.25 101 ARG A N 1
ATOM 796 C CA . ARG A 1 101 ? -1.856 3.813 0.128 1.00 90.25 101 ARG A CA 1
ATOM 797 C C . ARG A 1 101 ? -1.473 3.000 1.363 1.00 90.25 101 ARG A C 1
ATOM 799 O O . ARG A 1 101 ? -2.245 2.958 2.312 1.00 90.25 101 ARG A O 1
ATOM 806 N N . LEU A 1 102 ? -0.290 2.382 1.382 1.00 88.00 102 LEU A N 1
ATOM 807 C CA . LEU A 1 102 ? 0.203 1.674 2.572 1.00 88.00 102 LEU A CA 1
ATOM 808 C C . LEU A 1 102 ? 0.379 2.623 3.767 1.00 88.00 102 LEU A C 1
ATOM 810 O O . LEU A 1 102 ? 0.081 2.252 4.900 1.00 88.00 102 LEU A O 1
ATOM 814 N N . SER A 1 103 ? 0.814 3.860 3.513 1.00 86.25 103 SER A N 1
ATOM 815 C CA . SER A 1 103 ? 0.913 4.886 4.558 1.00 86.25 103 SER A CA 1
ATOM 816 C C . SER A 1 103 ? -0.459 5.279 5.107 1.00 86.25 103 SER A C 1
ATOM 818 O O . SER A 1 103 ? -0.597 5.472 6.313 1.00 86.25 103 SER A O 1
ATOM 820 N N . ASP A 1 104 ? -1.469 5.385 4.246 1.00 92.25 104 ASP A N 1
ATOM 821 C CA . ASP A 1 104 ? -2.832 5.713 4.669 1.00 92.25 104 ASP A CA 1
ATOM 822 C C . ASP A 1 104 ? -3.467 4.565 5.462 1.00 92.25 104 ASP A C 1
ATOM 824 O O . ASP A 1 104 ? -4.100 4.809 6.484 1.00 92.25 104 ASP A O 1
ATOM 828 N N . ILE A 1 105 ? -3.214 3.308 5.081 1.00 92.31 105 ILE A N 1
ATOM 829 C CA . ILE A 1 105 ? -3.639 2.143 5.873 1.00 92.31 105 ILE A CA 1
ATOM 830 C C . ILE A 1 105 ? -3.021 2.188 7.275 1.00 92.31 105 ILE A C 1
ATOM 832 O O . ILE A 1 105 ? -3.739 2.004 8.253 1.00 92.31 105 ILE A O 1
ATOM 836 N N . ALA A 1 106 ? -1.719 2.473 7.395 1.00 92.12 106 ALA A N 1
ATOM 837 C CA . ALA A 1 106 ? -1.068 2.574 8.701 1.00 92.12 106 ALA A CA 1
ATOM 838 C C . ALA A 1 106 ? -1.721 3.648 9.591 1.00 92.12 106 ALA A C 1
ATOM 840 O O . ALA A 1 106 ? -1.998 3.384 10.757 1.00 92.12 106 ALA A O 1
ATOM 841 N N . LYS A 1 107 ? -2.030 4.825 9.030 1.00 93.62 107 LYS A N 1
ATOM 842 C CA . LYS A 1 107 ? -2.741 5.894 9.752 1.00 93.62 107 LYS A CA 1
ATOM 843 C C . LYS A 1 107 ? -4.147 5.475 10.173 1.00 93.62 107 LYS A C 1
ATOM 845 O O . LYS A 1 107 ? -4.548 5.767 11.292 1.00 93.62 107 LYS A O 1
ATOM 850 N N . ASN A 1 108 ? -4.879 4.782 9.301 1.00 95.94 108 ASN A N 1
ATOM 851 C CA . ASN A 1 108 ? -6.228 4.312 9.609 1.00 95.94 108 ASN A CA 1
ATOM 852 C C . ASN A 1 108 ? -6.219 3.288 10.750 1.00 95.94 108 ASN A C 1
ATOM 854 O O . ASN A 1 108 ? -7.121 3.301 11.581 1.00 95.94 108 ASN A O 1
ATOM 858 N N . ILE A 1 109 ? -5.198 2.425 10.814 1.00 94.88 109 ILE A N 1
ATOM 859 C CA . ILE A 1 109 ? -5.015 1.506 11.944 1.00 94.88 109 ILE A CA 1
ATOM 860 C C . ILE A 1 109 ? -4.739 2.311 13.220 1.00 94.88 109 ILE A C 1
ATOM 862 O O . ILE A 1 109 ? -5.434 2.108 14.207 1.00 94.88 109 ILE A O 1
ATOM 866 N N . GLU A 1 110 ? -3.800 3.263 13.203 1.00 94.19 110 GLU A N 1
ATOM 867 C CA . GLU A 1 110 ? -3.506 4.120 14.368 1.00 94.19 110 GLU A CA 1
ATOM 868 C C . GLU A 1 110 ? -4.748 4.880 14.868 1.00 94.19 110 GLU A C 1
ATOM 870 O O . GLU A 1 110 ? -5.000 4.967 16.070 1.00 94.19 110 GLU A O 1
ATOM 875 N N . GLU A 1 111 ? -5.545 5.423 13.947 1.00 96.62 111 GLU A N 1
ATOM 876 C CA . GLU A 1 111 ? -6.797 6.105 14.264 1.00 96.62 111 GLU A CA 1
ATOM 877 C C . GLU A 1 111 ? -7.840 5.153 14.847 1.00 96.62 111 GLU A C 1
ATOM 879 O O . GLU A 1 111 ? -8.473 5.488 15.846 1.00 96.62 111 GLU A O 1
ATOM 884 N N . PHE A 1 112 ? -7.981 3.955 14.280 1.00 95.56 112 PHE A N 1
ATOM 885 C CA . PHE A 1 112 ? -8.850 2.925 14.832 1.00 95.56 112 PHE A CA 1
ATOM 886 C C . PHE A 1 112 ? -8.460 2.568 16.275 1.00 95.56 112 PHE A C 1
ATOM 888 O O . PHE A 1 112 ? -9.332 2.546 17.141 1.00 95.56 112 PHE A O 1
ATOM 895 N N . GLN A 1 113 ? -7.166 2.366 16.558 1.00 93.75 113 GLN A N 1
ATOM 896 C CA . GLN A 1 113 ? -6.690 2.050 17.911 1.00 93.75 113 GLN A CA 1
ATOM 897 C C . GLN A 1 113 ? -7.017 3.165 18.910 1.00 93.75 113 GLN A C 1
ATOM 899 O O . GLN A 1 113 ? -7.473 2.886 20.018 1.00 93.75 113 GLN A O 1
ATOM 904 N N . ARG A 1 114 ? -6.823 4.430 18.513 1.00 94.25 114 ARG A N 1
ATOM 905 C CA . ARG A 1 114 ? -7.166 5.592 19.344 1.00 94.25 114 ARG A CA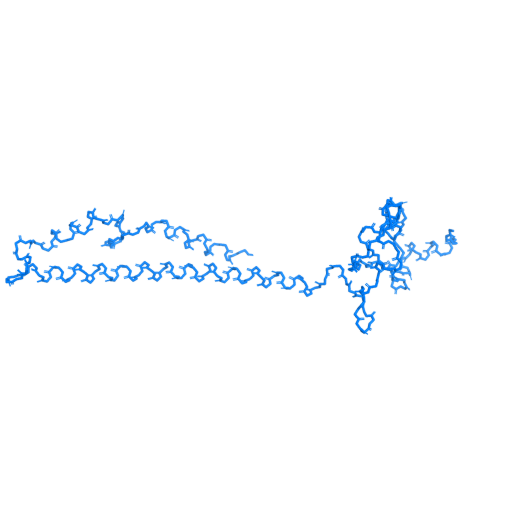 1
ATOM 906 C C . ARG A 1 114 ? -8.670 5.678 19.603 1.00 94.25 114 ARG A C 1
ATOM 908 O O . ARG A 1 114 ? -9.077 5.831 20.750 1.00 94.25 114 ARG A O 1
ATOM 915 N N . ASN A 1 115 ? -9.482 5.552 18.556 1.00 96.12 115 ASN A N 1
ATOM 916 C CA . ASN A 1 115 ? -10.936 5.650 18.662 1.00 96.12 115 ASN A CA 1
ATOM 917 C C . ASN A 1 115 ? -11.511 4.516 19.524 1.00 96.12 115 ASN A C 1
ATOM 919 O O . ASN A 1 115 ? -12.428 4.749 20.310 1.00 96.12 115 ASN A O 1
ATOM 923 N N . GLU A 1 116 ? -10.960 3.302 19.411 1.00 95.19 116 GLU A N 1
ATOM 924 C CA . GLU A 1 116 ? -11.322 2.190 20.290 1.00 95.19 116 GLU A CA 1
ATOM 925 C C . GLU A 1 116 ? -10.968 2.521 21.744 1.00 95.19 116 GLU A C 1
ATOM 927 O O . GLU A 1 116 ? -11.853 2.493 22.594 1.00 95.19 116 GLU A O 1
ATOM 932 N N . ALA A 1 117 ? -9.725 2.918 22.032 1.00 92.81 117 ALA A N 1
ATOM 933 C CA . ALA A 1 117 ? -9.293 3.262 23.388 1.00 92.81 117 ALA A CA 1
ATOM 934 C C . ALA A 1 117 ? -10.181 4.341 24.040 1.00 92.81 117 ALA A C 1
ATOM 936 O O . ALA A 1 117 ? -10.599 4.199 25.192 1.00 92.81 117 ALA A O 1
ATOM 937 N N . GLU A 1 118 ? -10.527 5.393 23.293 1.00 95.44 118 GLU A N 1
ATOM 938 C CA . GLU A 1 118 ? -11.437 6.448 23.752 1.00 95.44 118 GLU A CA 1
ATOM 939 C C . GLU A 1 118 ? -12.848 5.915 24.038 1.00 95.44 118 GLU A C 1
ATOM 941 O O . GLU A 1 118 ? -13.439 6.241 25.072 1.00 95.44 118 GLU A O 1
ATOM 946 N N . ALA A 1 119 ? -13.391 5.070 23.156 1.00 95.62 119 ALA A N 1
ATOM 947 C CA . ALA A 1 119 ? -14.711 4.470 23.332 1.00 95.62 119 ALA A CA 1
ATOM 948 C C . ALA A 1 119 ? -14.762 3.543 24.556 1.00 95.62 119 ALA A C 1
ATOM 950 O O . ALA A 1 119 ? -15.718 3.603 25.333 1.00 95.62 119 ALA A O 1
ATOM 951 N N . VAL A 1 120 ? -13.718 2.739 24.766 1.00 93.94 120 VAL A N 1
ATOM 952 C CA . VAL A 1 120 ? -13.592 1.852 25.930 1.00 93.94 120 VAL A CA 1
ATOM 953 C C . VAL A 1 120 ? -13.506 2.659 27.217 1.00 93.94 120 VAL A C 1
ATOM 955 O O . VAL A 1 120 ? -14.228 2.370 28.171 1.00 93.94 120 VAL A O 1
ATOM 958 N N . GLN A 1 121 ? -12.686 3.712 27.247 1.00 94.19 121 GLN A N 1
ATOM 959 C CA . GLN A 1 121 ? -12.580 4.566 28.427 1.00 94.19 121 GLN A CA 1
ATOM 960 C C . GLN A 1 121 ? -13.903 5.276 28.733 1.00 94.19 121 GLN A C 1
ATOM 962 O O . GLN A 1 121 ? -14.307 5.376 29.893 1.00 94.19 121 GLN A O 1
ATOM 967 N N . LYS A 1 122 ? -14.611 5.740 27.698 1.00 95.88 122 LYS A N 1
ATOM 968 C CA . LYS A 1 122 ? -15.931 6.354 27.853 1.00 95.88 122 LYS A CA 1
ATOM 969 C C . LYS A 1 122 ? -16.944 5.366 28.428 1.00 95.88 122 LYS A C 1
ATOM 971 O O . LYS A 1 122 ? -17.655 5.729 29.362 1.00 95.88 122 LYS A O 1
ATOM 976 N N . LEU A 1 123 ? -16.974 4.132 27.920 1.00 94.12 123 LEU A N 1
ATOM 977 C CA . LEU A 1 123 ? -17.835 3.068 28.436 1.00 94.12 123 LEU A CA 1
ATOM 978 C C . LEU A 1 123 ? -17.527 2.769 29.909 1.00 94.12 123 LEU A C 1
ATOM 980 O O . LEU A 1 123 ? -18.441 2.759 30.729 1.00 94.12 123 LEU A O 1
ATOM 984 N N . LYS A 1 124 ? -16.246 2.599 30.262 1.00 93.50 124 LYS A N 1
ATOM 985 C CA . LYS A 1 124 ? -15.808 2.394 31.652 1.00 93.50 124 LYS A CA 1
ATOM 986 C C . LYS A 1 124 ? -16.310 3.497 32.571 1.00 93.50 124 LYS A C 1
ATOM 988 O O . LYS A 1 124 ? -16.911 3.211 33.599 1.00 93.50 124 LYS A O 1
ATOM 993 N N . ASN A 1 125 ? -16.105 4.754 32.183 1.00 94.00 125 ASN A N 1
ATOM 994 C CA . ASN A 1 125 ? -16.520 5.900 32.988 1.00 94.00 125 ASN A CA 1
ATOM 995 C C . ASN A 1 125 ? -18.044 5.952 33.169 1.00 94.00 125 ASN A C 1
ATOM 997 O O . ASN A 1 125 ? -18.516 6.260 34.259 1.00 94.00 125 ASN A O 1
ATOM 1001 N N . GLN A 1 126 ? -18.813 5.636 32.121 1.00 94.12 126 GLN A N 1
ATOM 1002 C CA . GLN A 1 126 ? -20.276 5.580 32.196 1.00 94.12 126 GLN A CA 1
ATOM 1003 C C . GLN A 1 126 ? -20.752 4.487 33.158 1.00 94.12 126 GLN A C 1
ATOM 1005 O O . GLN A 1 126 ? -21.569 4.758 34.032 1.00 94.12 126 GLN A O 1
ATOM 1010 N N . LEU A 1 127 ? -20.204 3.277 33.042 1.00 93.88 127 LEU A N 1
ATOM 1011 C CA . LEU A 1 127 ? -20.591 2.151 33.892 1.00 93.88 127 LEU A CA 1
ATOM 1012 C C . LEU A 1 127 ? -20.188 2.365 35.356 1.00 93.88 127 LEU A C 1
ATOM 1014 O O . LEU A 1 127 ? -20.994 2.104 36.240 1.00 93.88 127 LEU A O 1
ATOM 1018 N N . LYS A 1 128 ? -18.991 2.909 35.613 1.00 93.50 128 LYS A N 1
ATOM 1019 C CA . LYS A 1 128 ? -18.540 3.288 36.964 1.00 93.50 128 LYS A CA 1
ATOM 1020 C C . LYS A 1 128 ? -19.394 4.393 37.576 1.00 93.50 128 LYS A C 1
ATOM 1022 O O . LYS A 1 128 ? -19.690 4.371 38.758 1.00 93.50 128 LYS A O 1
ATOM 1027 N N . HIS A 1 129 ? -19.861 5.353 36.783 1.00 93.19 129 HIS A N 1
ATOM 1028 C CA . HIS A 1 129 ? -20.800 6.344 37.305 1.00 93.19 129 HIS A CA 1
ATOM 1029 C C . HIS A 1 129 ? -22.111 5.691 37.783 1.00 93.19 129 HIS A C 1
ATOM 1031 O O . HIS A 1 129 ? -22.684 6.100 38.792 1.00 93.19 129 HIS A O 1
ATOM 1037 N N . GLU A 1 130 ? -22.558 4.637 37.096 1.00 92.62 130 GLU A N 1
ATOM 1038 C CA . GLU A 1 130 ? -23.746 3.864 37.461 1.00 92.62 130 GLU A CA 1
ATOM 1039 C C . GLU A 1 130 ? -23.539 2.912 38.658 1.00 92.62 130 GLU A C 1
ATOM 1041 O O . GLU A 1 130 ? -24.530 2.337 39.116 1.00 92.62 130 GLU A O 1
ATOM 1046 N N . THR A 1 131 ? -22.319 2.771 39.199 1.00 93.00 131 THR A N 1
ATOM 1047 C CA . THR A 1 131 ? -22.058 2.039 40.455 1.00 93.00 131 THR A CA 1
ATOM 1048 C C . THR A 1 131 ? -22.238 2.893 41.713 1.00 93.00 131 THR A C 1
ATOM 1050 O O . THR A 1 131 ? -22.246 2.372 42.824 1.00 93.00 131 THR A O 1
ATOM 1053 N N . GLY A 1 132 ? -22.424 4.209 41.574 1.00 87.38 132 GLY A N 1
ATOM 1054 C CA . GLY A 1 132 ? -22.713 5.092 42.705 1.00 87.38 132 GLY A CA 1
ATOM 1055 C C . GLY A 1 132 ? -24.073 4.820 43.366 1.00 87.38 132 GLY A C 1
ATOM 1056 O O . GLY A 1 132 ? -24.943 4.139 42.818 1.00 87.38 132 GLY A O 1
ATOM 1057 N N . LEU A 1 133 ? -24.292 5.405 44.550 1.00 83.25 133 LEU A N 1
ATOM 1058 C CA . LEU A 1 133 ? -25.559 5.297 45.286 1.00 83.25 133 LEU A CA 1
ATOM 1059 C C . LEU A 1 133 ? -26.756 5.719 44.414 1.00 83.25 1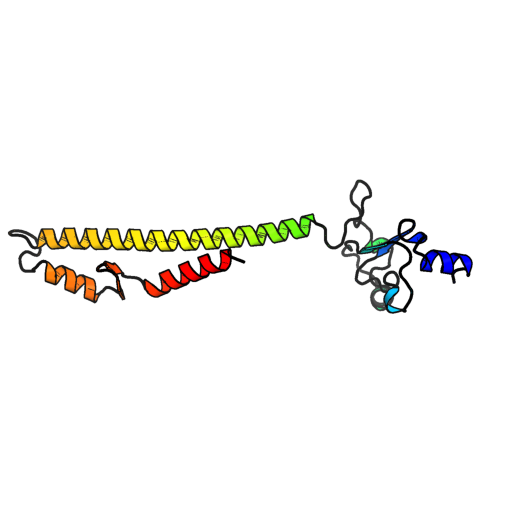33 LEU A C 1
ATOM 1061 O O . LEU A 1 133 ? -26.815 6.846 43.926 1.00 83.25 133 LEU A O 1
ATOM 1065 N N . GLY A 1 134 ? -27.725 4.812 44.245 1.00 84.81 134 GLY A N 1
ATOM 1066 C CA . GLY A 1 134 ? -28.913 5.025 43.406 1.00 84.81 134 GLY A CA 1
ATOM 1067 C C . GLY A 1 134 ? -28.707 4.755 41.909 1.00 84.81 134 GLY A C 1
ATOM 1068 O O . GLY A 1 134 ? -29.653 4.897 41.135 1.00 84.81 134 GLY A O 1
ATOM 1069 N N . GLY A 1 135 ? -27.504 4.351 41.496 1.00 88.81 135 GLY A N 1
ATOM 1070 C CA . GLY A 1 135 ? -27.190 3.942 40.131 1.00 88.81 135 GLY A CA 1
ATOM 1071 C C . GLY A 1 135 ? -27.692 2.537 39.782 1.00 88.81 135 GLY A C 1
ATOM 1072 O O . GLY A 1 135 ? -28.017 1.713 40.645 1.00 88.81 135 GLY A O 1
ATOM 1073 N N . ARG A 1 136 ? -27.762 2.241 38.480 1.00 90.88 136 ARG A N 1
ATOM 1074 C CA . ARG A 1 136 ? -28.254 0.951 37.967 1.00 90.88 136 ARG A CA 1
ATOM 1075 C C . ARG A 1 136 ? -27.399 -0.231 38.426 1.00 90.88 136 ARG A C 1
ATOM 1077 O O . ARG A 1 136 ? -27.934 -1.317 38.634 1.00 90.88 136 ARG A O 1
ATOM 1084 N N . TYR A 1 137 ? -26.101 -0.007 38.598 1.00 90.44 137 TYR A N 1
ATOM 1085 C CA . TYR A 1 137 ? -25.120 -1.005 39.004 1.00 90.44 137 TYR A CA 1
ATOM 1086 C C . TYR A 1 137 ? -24.582 -0.736 40.414 1.00 90.44 137 TYR A C 1
ATOM 1088 O O . TYR A 1 137 ? -23.461 -1.119 40.708 1.00 90.44 137 TYR A O 1
ATOM 1096 N N . HIS A 1 138 ? -25.371 -0.118 41.301 1.00 90.06 138 HIS A N 1
ATOM 1097 C CA . HIS A 1 138 ? -24.970 0.232 42.678 1.00 90.06 138 HIS A CA 1
ATOM 1098 C C . HIS A 1 138 ? -24.533 -0.947 43.570 1.00 90.06 138 HIS A C 1
ATOM 1100 O O . HIS A 1 138 ? -24.100 -0.729 44.697 1.00 90.06 138 HIS A O 1
ATOM 1106 N N . LEU A 1 139 ? -24.729 -2.187 43.113 1.00 92.69 139 LEU A N 1
ATOM 1107 C CA . LEU A 1 139 ? -24.254 -3.400 43.785 1.00 92.69 139 LEU A CA 1
ATOM 1108 C C . LEU A 1 139 ? -22.852 -3.822 43.338 1.00 92.69 139 LEU A C 1
ATOM 1110 O O . LEU A 1 139 ? -22.298 -4.738 43.934 1.00 92.69 139 LEU A O 1
ATOM 1114 N N . LEU A 1 140 ? -22.332 -3.214 42.272 1.00 92.50 140 LEU A N 1
ATOM 1115 C CA . LEU A 1 140 ? -20.983 -3.442 41.782 1.00 92.50 140 LEU A CA 1
ATOM 1116 C C . LEU A 1 140 ? -20.055 -2.355 42.311 1.00 92.50 140 LEU A C 1
ATOM 1118 O O . LEU A 1 140 ? -20.452 -1.204 42.465 1.00 92.50 140 LEU A O 1
ATOM 1122 N N . GLU A 1 141 ? -18.799 -2.710 42.506 1.00 92.62 141 GLU A N 1
ATOM 1123 C CA . GLU A 1 141 ? -17.706 -1.783 42.751 1.00 92.62 141 GLU A CA 1
ATOM 1124 C C . GLU A 1 141 ? -17.067 -1.341 41.423 1.00 92.62 141 GLU A C 1
ATOM 1126 O O . GLU A 1 141 ? -17.104 -2.049 40.412 1.00 92.62 141 GLU A O 1
ATOM 1131 N N . GLU A 1 142 ? -16.416 -0.173 41.398 1.00 92.50 142 GLU A N 1
ATOM 1132 C CA . GLU A 1 142 ? -15.801 0.344 40.163 1.00 92.50 142 GLU A CA 1
ATOM 1133 C C . GLU A 1 142 ? -14.752 -0.607 39.560 1.00 92.50 142 GLU A C 1
ATOM 1135 O O . GLU A 1 142 ? -14.577 -0.646 38.338 1.00 92.50 142 GLU A O 1
ATOM 1140 N N . TYR A 1 143 ? -14.040 -1.366 40.399 1.00 92.81 143 TYR A N 1
ATOM 1141 C CA . TYR A 1 143 ? -13.040 -2.325 39.928 1.00 92.81 143 TYR A CA 1
ATOM 1142 C C . TYR A 1 143 ? -13.686 -3.552 39.271 1.00 92.81 143 TYR A C 1
ATOM 1144 O O . TYR A 1 143 ? -13.110 -4.096 38.333 1.00 92.81 143 TYR A O 1
ATOM 1152 N N . GLU A 1 144 ? -14.897 -3.946 39.682 1.00 93.38 144 GLU A N 1
ATOM 1153 C CA . GLU A 1 144 ? -15.627 -5.061 39.064 1.00 93.38 144 GLU A CA 1
ATOM 1154 C C . GLU A 1 144 ? -16.030 -4.717 37.623 1.00 93.38 144 GLU A C 1
ATOM 1156 O O . GLU A 1 144 ? -16.010 -5.577 36.741 1.00 93.38 144 GLU A O 1
ATOM 1161 N N . VAL A 1 145 ? -16.305 -3.437 37.343 1.00 92.56 145 VAL A N 1
ATOM 1162 C CA . VAL A 1 145 ? -16.509 -2.931 35.974 1.00 92.56 145 VAL A CA 1
ATOM 1163 C C . VAL A 1 145 ? -15.228 -3.052 35.144 1.00 92.56 145 VAL A C 1
ATOM 1165 O O . VAL A 1 145 ? -15.271 -3.480 33.986 1.00 92.56 145 VAL A O 1
ATOM 1168 N N . ASP A 1 146 ? -14.079 -2.682 35.716 1.00 92.75 146 ASP A N 1
ATOM 1169 C CA . ASP A 1 146 ? -12.789 -2.809 35.033 1.00 92.75 146 ASP A CA 1
ATOM 1170 C C . ASP A 1 146 ? -12.437 -4.270 34.745 1.00 92.75 146 ASP A C 1
ATOM 1172 O O . ASP A 1 146 ? -11.975 -4.573 33.641 1.00 92.75 146 ASP A O 1
ATOM 1176 N N . GLU A 1 147 ? -12.662 -5.171 35.700 1.00 93.88 147 GLU A N 1
ATOM 1177 C CA . GLU A 1 147 ? -12.417 -6.604 35.543 1.00 93.88 147 GLU A CA 1
ATOM 1178 C C . GLU A 1 147 ? -13.317 -7.215 34.471 1.00 93.88 147 GLU A C 1
ATOM 1180 O O . GLU A 1 147 ? -12.813 -7.895 33.577 1.00 93.88 147 GLU A O 1
ATOM 1185 N N . ALA A 1 148 ? -14.620 -6.916 34.491 1.00 93.81 148 ALA A N 1
ATOM 1186 C CA . ALA A 1 148 ? -15.563 -7.421 33.496 1.00 93.81 148 ALA A CA 1
ATOM 1187 C C . ALA A 1 148 ? -15.175 -7.005 32.068 1.00 93.81 148 ALA A C 1
ATOM 1189 O O . ALA A 1 148 ? -15.208 -7.817 31.144 1.00 93.81 148 ALA A O 1
ATOM 1190 N N . ILE A 1 149 ? -14.748 -5.753 31.878 1.00 92.81 149 ILE A N 1
ATOM 1191 C CA . ILE A 1 149 ? -14.270 -5.271 30.575 1.00 92.81 149 ILE A CA 1
ATOM 1192 C C . ILE A 1 149 ? -12.945 -5.942 30.193 1.00 92.81 149 ILE A C 1
ATOM 1194 O O . ILE A 1 149 ? -12.780 -6.368 29.049 1.00 92.81 149 ILE A O 1
ATOM 1198 N N . SER A 1 150 ? -12.026 -6.091 31.149 1.00 93.12 150 SER A N 1
ATOM 1199 C CA . SER A 1 150 ? -10.722 -6.728 30.921 1.00 93.12 150 SER A CA 1
ATOM 1200 C C . SER A 1 150 ? -10.849 -8.207 30.538 1.00 93.12 150 SER A C 1
ATOM 1202 O O . SER A 1 150 ? -10.028 -8.704 29.776 1.00 93.12 150 SER A O 1
ATOM 1204 N N . GLN A 1 151 ? -11.877 -8.911 31.025 1.00 93.81 151 GLN A N 1
ATOM 1205 C CA . GLN A 1 151 ? -12.143 -10.313 30.671 1.00 93.81 151 GLN A CA 1
ATOM 1206 C C . GLN A 1 151 ? -12.539 -10.502 29.200 1.00 93.81 151 GLN A C 1
ATOM 1208 O O . GLN A 1 151 ? -12.296 -11.565 28.631 1.00 93.81 151 GLN A O 1
ATOM 1213 N N . ILE A 1 152 ? -13.162 -9.492 28.589 1.00 92.81 152 ILE A N 1
ATOM 1214 C CA . ILE A 1 152 ? -13.591 -9.531 27.183 1.00 92.81 152 ILE A CA 1
ATOM 1215 C C . ILE A 1 152 ? -12.488 -8.983 26.266 1.00 92.81 152 ILE A C 1
ATOM 1217 O O . ILE A 1 152 ? -12.408 -9.350 25.092 1.00 92.81 152 ILE A O 1
ATOM 1221 N N . ALA A 1 153 ? -11.634 -8.105 26.793 1.00 93.19 153 ALA A N 1
ATOM 1222 C CA . ALA A 1 153 ? -10.524 -7.525 26.059 1.00 93.19 153 ALA A CA 1
ATOM 1223 C C . ALA A 1 153 ? -9.581 -8.607 25.520 1.00 93.19 153 ALA A C 1
ATOM 1225 O O . ALA A 1 153 ? -9.224 -9.567 26.202 1.00 93.19 153 ALA A O 1
ATOM 1226 N N . LYS A 1 154 ? -9.129 -8.426 24.279 1.00 93.00 154 LYS A N 1
ATOM 1227 C CA . LYS A 1 154 ? -8.182 -9.345 23.646 1.00 93.00 154 LYS A CA 1
ATOM 1228 C C . LYS A 1 154 ? -6.772 -9.160 24.199 1.00 93.00 154 LYS A C 1
ATOM 1230 O O . LYS A 1 154 ? -6.019 -10.125 24.310 1.00 93.00 154 LYS A O 1
ATOM 1235 N N . ILE A 1 155 ? -6.405 -7.921 24.525 1.00 93.44 155 ILE A N 1
ATOM 1236 C CA . ILE A 1 155 ? -5.122 -7.591 25.141 1.00 93.44 155 ILE A CA 1
ATOM 1237 C C . ILE A 1 155 ? -5.230 -6.305 25.959 1.00 93.44 155 ILE A C 1
ATOM 1239 O O . ILE A 1 155 ? -5.931 -5.370 25.580 1.00 93.44 155 ILE A O 1
ATOM 1243 N N . ARG A 1 156 ? -4.474 -6.233 27.057 1.00 89.06 156 ARG A N 1
ATOM 1244 C CA . ARG A 1 156 ? -4.287 -5.009 27.837 1.00 89.06 156 ARG A CA 1
ATOM 1245 C C . ARG A 1 156 ? -2.881 -4.461 27.634 1.00 89.06 156 ARG A C 1
ATOM 1247 O O . ARG A 1 156 ? -1.901 -5.180 27.828 1.00 89.06 156 ARG A O 1
ATOM 1254 N N . LYS A 1 157 ? -2.766 -3.180 27.282 1.00 86.00 157 LYS A N 1
ATOM 1255 C CA . LYS A 1 157 ? -1.475 -2.518 27.051 1.00 86.00 157 LYS A CA 1
ATOM 1256 C C . LYS A 1 157 ? -1.482 -1.094 27.586 1.00 86.00 157 LYS A C 1
ATOM 1258 O O . LYS A 1 157 ? -2.395 -0.325 27.310 1.00 86.00 157 LYS A O 1
ATOM 1263 N N . GLY A 1 158 ? -0.474 -0.753 28.391 1.00 81.88 158 GLY A N 1
ATOM 1264 C CA . GLY A 1 158 ? -0.367 0.578 29.003 1.00 81.88 158 GLY A CA 1
ATOM 1265 C C . GLY A 1 158 ? -1.586 0.966 29.851 1.00 81.88 158 GLY A C 1
ATOM 1266 O O . GLY A 1 158 ? -1.942 2.135 29.900 1.00 81.88 158 GLY A O 1
ATOM 1267 N N . GLY A 1 159 ? -2.270 -0.010 30.460 1.00 82.56 159 GLY A N 1
ATOM 1268 C CA . GLY A 1 159 ? -3.498 0.219 31.231 1.00 82.56 159 GLY A CA 1
ATOM 1269 C C . GLY A 1 159 ? -4.781 0.362 30.402 1.00 82.56 159 GLY A C 1
ATOM 1270 O O . GLY A 1 159 ? -5.847 0.477 30.995 1.00 82.56 159 GLY A O 1
ATOM 1271 N N . THR A 1 160 ? -4.696 0.309 29.069 1.00 87.88 160 THR A N 1
ATOM 1272 C CA . THR A 1 160 ? -5.853 0.333 28.160 1.00 87.88 160 THR A CA 1
ATOM 1273 C C . THR A 1 160 ? -6.203 -1.081 27.715 1.00 87.88 160 THR A C 1
ATOM 1275 O O . THR A 1 160 ? -5.317 -1.852 27.337 1.00 87.88 160 THR A O 1
ATOM 1278 N N . ASP A 1 161 ? -7.489 -1.409 27.762 1.00 92.25 161 ASP A N 1
ATOM 1279 C CA . ASP A 1 161 ? -8.032 -2.671 27.274 1.00 92.25 161 ASP A CA 1
ATOM 1280 C C . ASP A 1 161 ? -8.425 -2.516 25.799 1.00 92.25 161 ASP A C 1
ATOM 1282 O O . ASP A 1 161 ? -9.199 -1.624 25.451 1.00 92.25 161 ASP A O 1
ATOM 1286 N N . TYR A 1 162 ? -7.877 -3.374 24.942 1.00 92.75 162 TYR A N 1
ATOM 1287 C CA . TYR A 1 162 ? -8.134 -3.386 23.504 1.00 92.75 162 TYR A CA 1
ATOM 1288 C C . TYR A 1 162 ? -8.945 -4.619 23.122 1.00 92.75 162 TYR A C 1
ATOM 1290 O O . TYR A 1 162 ? -8.665 -5.736 23.568 1.00 92.75 162 TYR A O 1
ATOM 1298 N N . PHE A 1 163 ? -9.929 -4.427 22.249 1.00 93.75 163 PHE A N 1
ATOM 1299 C CA . PHE A 1 163 ? -10.789 -5.506 21.750 1.00 93.75 163 PHE A CA 1
ATOM 1300 C C . PHE A 1 163 ? -10.260 -6.114 20.443 1.00 93.75 163 PHE A C 1
ATOM 1302 O O . PHE A 1 163 ? -10.754 -7.142 19.978 1.00 93.75 163 PHE A O 1
ATOM 1309 N N . HIS A 1 164 ? -9.194 -5.535 19.891 1.00 92.19 164 HIS A N 1
ATOM 1310 C CA . HIS A 1 164 ? -8.415 -6.082 18.788 1.00 92.19 164 HIS A CA 1
ATOM 1311 C C . HIS A 1 164 ? -7.019 -6.539 19.246 1.00 92.19 164 HIS A C 1
ATOM 1313 O O . HIS A 1 164 ? -6.590 -6.315 20.376 1.00 92.19 164 HIS A O 1
ATOM 1319 N N . ASP A 1 165 ? -6.285 -7.200 18.347 1.00 93.38 165 ASP A N 1
ATOM 1320 C CA . ASP A 1 165 ? -4.894 -7.583 18.597 1.00 93.38 165 ASP A CA 1
ATOM 1321 C C . ASP A 1 165 ? -3.966 -6.374 18.408 1.00 93.38 165 ASP A C 1
ATOM 1323 O O . ASP A 1 165 ? -3.513 -6.084 17.297 1.00 93.38 165 ASP A O 1
ATOM 1327 N N . ALA A 1 166 ? -3.728 -5.633 19.492 1.00 91.88 166 ALA A N 1
ATOM 1328 C CA . ALA A 1 166 ? -2.925 -4.412 19.454 1.00 91.88 166 ALA A CA 1
ATOM 1329 C C . ALA A 1 166 ? -1.460 -4.663 19.055 1.00 91.88 166 ALA A C 1
ATOM 1331 O O . ALA A 1 166 ? -0.836 -3.793 18.448 1.00 91.88 166 ALA A O 1
ATOM 1332 N N . ASN A 1 167 ? -0.911 -5.849 19.344 1.00 92.81 167 ASN A N 1
ATOM 1333 C CA . ASN A 1 167 ? 0.460 -6.189 18.961 1.00 92.81 167 ASN A CA 1
ATOM 1334 C C . ASN A 1 167 ? 0.568 -6.410 17.452 1.00 92.81 167 ASN A C 1
ATOM 1336 O O . ASN A 1 167 ? 1.465 -5.855 16.820 1.00 92.81 167 ASN A O 1
ATOM 1340 N N . LEU A 1 168 ? -0.376 -7.154 16.866 1.00 93.12 168 LEU A N 1
ATOM 1341 C CA . LEU A 1 168 ? -0.430 -7.341 15.417 1.00 93.12 168 LEU A CA 1
ATOM 1342 C C . LEU A 1 168 ? -0.639 -6.007 14.686 1.00 93.12 168 LEU A C 1
ATOM 1344 O O . LEU A 1 168 ? -0.004 -5.753 13.665 1.00 93.12 168 LEU A O 1
ATOM 1348 N N . ALA A 1 169 ? -1.503 -5.135 15.212 1.00 92.75 169 ALA A N 1
ATOM 1349 C CA . ALA A 1 169 ? -1.726 -3.806 14.647 1.00 92.75 169 ALA A CA 1
ATOM 1350 C C . ALA A 1 169 ? -0.436 -2.963 14.631 1.00 92.75 169 ALA A C 1
ATOM 1352 O O . ALA A 1 169 ? -0.086 -2.387 13.598 1.00 92.75 169 ALA A O 1
ATOM 1353 N N . GLU A 1 170 ? 0.312 -2.942 15.737 1.00 92.31 170 GLU A N 1
ATOM 1354 C CA . GLU A 1 170 ? 1.598 -2.243 15.816 1.00 92.31 170 GLU A CA 1
ATOM 1355 C C . GLU A 1 170 ? 2.662 -2.843 14.891 1.00 92.31 170 GLU A C 1
ATOM 1357 O O . GLU A 1 170 ? 3.407 -2.096 14.250 1.00 92.31 170 GLU A O 1
ATOM 1362 N N . GLU A 1 171 ? 2.721 -4.172 14.775 1.00 93.25 171 GLU A N 1
ATOM 1363 C CA . GLU A 1 171 ? 3.632 -4.849 13.852 1.00 93.25 171 GLU A CA 1
ATOM 1364 C C . GLU A 1 171 ? 3.328 -4.468 12.397 1.00 93.25 171 GLU A C 1
ATOM 1366 O O . GLU A 1 171 ? 4.237 -4.096 11.650 1.00 93.25 171 GLU A O 1
ATOM 1371 N N . LEU A 1 172 ? 2.049 -4.461 12.004 1.00 91.31 172 LEU A N 1
ATOM 1372 C CA . LEU A 1 172 ? 1.615 -4.033 10.672 1.00 91.31 172 LEU A CA 1
ATOM 1373 C C . LEU A 1 172 ? 1.985 -2.570 10.395 1.00 91.31 172 LEU A C 1
ATOM 1375 O O . LEU A 1 172 ? 2.551 -2.265 9.342 1.00 91.31 172 LEU A O 1
ATOM 1379 N N . ILE A 1 173 ? 1.737 -1.668 11.351 1.00 92.38 173 ILE A N 1
ATOM 1380 C CA . ILE A 1 173 ? 2.149 -0.260 11.250 1.00 92.38 173 ILE A CA 1
ATOM 1381 C C . ILE A 1 173 ? 3.670 -0.161 11.072 1.00 92.38 173 ILE A C 1
ATOM 1383 O O . ILE A 1 173 ? 4.153 0.602 10.226 1.00 92.38 173 ILE A O 1
ATOM 1387 N N . HIS A 1 174 ? 4.442 -0.931 11.842 1.00 90.69 174 HIS A N 1
ATOM 1388 C CA . HIS A 1 174 ? 5.898 -0.928 11.759 1.00 90.69 174 HIS A CA 1
ATOM 1389 C C . HIS A 1 174 ? 6.396 -1.428 10.397 1.00 90.69 174 HIS A C 1
ATOM 1391 O O . HIS A 1 174 ? 7.256 -0.785 9.787 1.00 90.69 174 HIS A O 1
ATOM 1397 N N . LEU A 1 175 ? 5.819 -2.515 9.878 1.00 89.00 175 LEU A N 1
ATOM 1398 C CA . LEU A 1 175 ? 6.130 -3.059 8.555 1.00 89.00 175 LEU A CA 1
ATOM 1399 C C . LEU A 1 175 ? 5.854 -2.034 7.449 1.00 89.00 175 LEU A C 1
ATOM 1401 O O . LEU A 1 175 ? 6.721 -1.789 6.603 1.00 89.00 175 LEU A O 1
ATOM 1405 N N . PHE A 1 176 ? 4.698 -1.366 7.484 1.00 86.62 176 PHE A N 1
ATOM 1406 C CA . PHE A 1 176 ? 4.359 -0.333 6.503 1.00 86.62 176 PHE A CA 1
ATOM 1407 C C . PHE A 1 176 ? 5.299 0.877 6.578 1.00 86.62 176 PHE A C 1
ATOM 1409 O O . PHE A 1 176 ? 5.716 1.397 5.541 1.00 86.62 176 PHE A O 1
ATOM 1416 N N . LYS A 1 177 ? 5.711 1.296 7.782 1.00 82.75 177 LYS A N 1
ATOM 1417 C CA . LYS A 1 177 ? 6.670 2.400 7.967 1.00 82.75 177 LYS A CA 1
ATOM 1418 C C . LYS A 1 177 ? 8.094 2.034 7.538 1.00 82.75 177 LYS A C 1
ATOM 1420 O O . LYS A 1 177 ? 8.789 2.883 6.978 1.00 82.75 177 LYS A O 1
ATOM 1425 N N . LYS A 1 178 ? 8.542 0.795 7.771 1.00 80.25 178 LYS A N 1
ATOM 1426 C CA . LYS A 1 178 ? 9.874 0.312 7.363 1.00 80.25 178 LYS A CA 1
ATOM 1427 C C . LYS A 1 178 ? 10.015 0.272 5.842 1.00 80.25 178 LYS A C 1
ATOM 1429 O O . LYS A 1 178 ? 11.018 0.754 5.320 1.00 80.25 178 LYS A O 1
ATOM 1434 N N . ASN A 1 179 ? 8.988 -0.204 5.142 1.00 67.12 179 ASN A N 1
ATOM 1435 C CA . ASN A 1 179 ? 8.969 -0.297 3.677 1.00 67.12 179 ASN A CA 1
ATOM 1436 C C . ASN A 1 179 ? 8.988 1.067 2.957 1.00 67.12 179 ASN A C 1
ATOM 1438 O O . ASN A 1 179 ? 9.116 1.108 1.740 1.00 67.12 179 ASN A O 1
ATOM 1442 N N . LYS A 1 180 ? 8.891 2.184 3.689 1.00 63.25 180 LYS A N 1
ATOM 1443 C CA . LYS A 1 180 ? 9.013 3.550 3.158 1.00 63.25 180 LYS A CA 1
ATOM 1444 C C . LYS A 1 180 ? 10.462 4.060 3.085 1.00 63.25 180 LYS A C 1
ATOM 1446 O O . LYS A 1 180 ? 10.711 5.077 2.449 1.00 63.25 180 LYS A O 1
ATOM 1451 N N . ARG A 1 181 ? 11.407 3.419 3.787 1.00 54.03 181 ARG A N 1
ATOM 1452 C CA . ARG A 1 181 ? 12.814 3.867 3.880 1.00 54.03 181 ARG A CA 1
ATOM 1453 C C . ARG A 1 181 ? 13.732 3.285 2.792 1.00 54.03 181 ARG A C 1
ATOM 1455 O O . ARG A 1 181 ? 14.939 3.493 2.879 1.00 54.03 181 ARG A O 1
ATOM 1462 N N . VAL A 1 182 ? 13.177 2.560 1.822 1.00 43.81 182 VAL A N 1
ATOM 1463 C CA . VAL A 1 182 ? 13.881 1.973 0.667 1.00 43.81 182 VAL A CA 1
ATOM 1464 C C . VAL A 1 182 ? 13.461 2.724 -0.587 1.00 43.81 182 VAL A C 1
ATOM 1466 O O . VAL A 1 182 ? 14.352 3.027 -1.404 1.00 43.81 182 VAL A O 1
#

Organism: NCBI:txid1890302

Radius of gyration: 34.94 Å; chains: 1; bounding box: 68×33×93 Å

pLDDT: mean 84.74, std 9.21, range [43.81, 96.62]

Foldseek 3Di:
DDDPVVVVCQVVCVQQAVDEAEFAPLAPPSPCVVVVDDDGHHYAHFAFDPDDDDPVCSVPGPRPDPNRCVVQADPVRHGHGNDDPVNVVVVVVVVVVVLVVLLVVLVVLVVVQVVQQVVQVVVLVVVQVQCDDPRPNVVDHSVVSVVVQQVCAPDADPNTGHNDDVVVSVVSSVVSVVVVVD

Sequence (182 aa):
MLSPEAKKRVNEGKIENKATDYTHENDPIGNHTQFGAPLIGKQYTLRQNDTKEGFLTRLTMDGHGRDTFRGSFHSNGSPILKLEPQDIIRQAKKIQTLSNRLSDIAKNIEEFQRNEAEAVQKLKNQLKHETGLGGRYHLLEEYEVDEAISQIAKIRKGGTDYFHDANLAEELIHLFKKNKRV

Secondary structure (DSSP, 8-state):
---HHHHHHHHTTTTTTT-EEEE-TT-TTT-GGGGTPPP-SEEEEBPP------HHHHHHSTTTSTTTTTT-B-TTS-B-BSS-HHHHHHHHHHHHHHHHHHHHHHHHHHHHHHHHHHHHHHHHHHHHHTTSTTSTTTTS-HHHHHHHHHHH-SEEETTEEESS-HHHHHHHHHHHHHTT--